Protein AF-A0A7R9LTR5-F1 (afdb_monomer_lite)

Radius of gyration: 21.86 Å; chains: 1; bounding box: 50×49×46 Å

InterPro domains:
  IPR001902 SLC26A/SulP transporter [PTHR11814] (3-146)
  IPR011547 SLC26A/SulP transporter domain [PF00916] (2-146)

Organism: NCBI:txid1979941

pLDDT: mean 89.52, std 6.52, range [59.25, 96.75]

Foldseek 3Di:
DVVVVVCPVVDQVVLVVLVVVLVVQVCCCVPPVQVVCCVPVVDPDRDPSVVVSVVVVVVVCVVVVCCPPRVDDDPPDDDDDFAAFDDDDPVCCVVCVVVVVVCLVVVLVVVVVVVVVVCVVVVHDDDSVVSSVVVVVVVVVVSRGD

Structure (mmCIF, N/CA/C/O backbone):
data_AF-A0A7R9LTR5-F1
#
_entry.id   AF-A0A7R9LTR5-F1
#
loop_
_atom_site.group_PDB
_atom_site.id
_atom_site.type_symbol
_atom_site.label_atom_id
_atom_site.label_alt_id
_atom_site.label_comp_id
_atom_site.label_asym_id
_atom_site.label_entity_id
_atom_site.label_seq_id
_atom_site.pdbx_PDB_ins_code
_atom_site.Cartn_x
_atom_site.Cartn_y
_atom_site.Cartn_z
_atom_site.occupancy
_atom_site.B_iso_or_equiv
_atom_site.auth_seq_id
_atom_site.auth_comp_id
_atom_site.auth_asym_id
_atom_site.auth_atom_id
_atom_site.pdbx_PDB_model_num
ATOM 1 N N . MET A 1 1 ? 24.045 5.862 2.215 1.00 59.25 1 MET A N 1
ATOM 2 C CA . MET A 1 1 ? 23.833 7.324 2.088 1.00 59.25 1 MET A CA 1
ATOM 3 C C . MET A 1 1 ? 24.750 7.943 1.043 1.00 59.25 1 MET A C 1
ATOM 5 O O . MET A 1 1 ? 24.264 8.765 0.287 1.00 59.25 1 MET A O 1
ATOM 9 N N . GLU A 1 2 ? 26.016 7.534 0.928 1.00 69.94 2 GLU A N 1
ATOM 10 C CA . GLU A 1 2 ? 26.933 8.059 -0.104 1.00 69.94 2 GLU A CA 1
ATOM 11 C C . GLU A 1 2 ? 26.438 7.831 -1.546 1.00 69.94 2 GLU A C 1
ATOM 13 O O . GLU A 1 2 ? 26.471 8.760 -2.347 1.00 69.94 2 GLU A O 1
ATOM 18 N N . GLU A 1 3 ? 25.852 6.664 -1.843 1.00 74.25 3 GLU A N 1
ATOM 19 C CA . GLU A 1 3 ? 25.233 6.369 -3.151 1.00 74.25 3 GLU A CA 1
ATOM 20 C C . GLU A 1 3 ? 24.037 7.269 -3.504 1.00 74.25 3 GLU A C 1
ATOM 22 O O . GLU A 1 3 ? 23.729 7.472 -4.676 1.00 74.25 3 GLU A O 1
ATOM 27 N N . PHE A 1 4 ? 23.338 7.817 -2.506 1.00 80.38 4 PHE A N 1
ATOM 28 C CA . PHE A 1 4 ? 22.251 8.765 -2.752 1.00 80.38 4 PHE A CA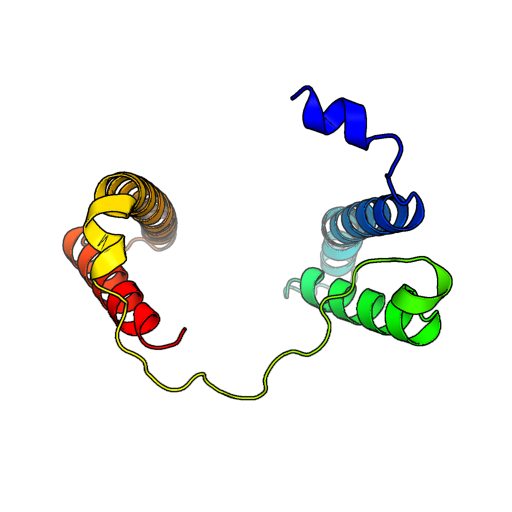 1
ATOM 29 C C . PHE A 1 4 ? 22.819 10.111 -3.206 1.00 80.38 4 PHE A C 1
ATOM 31 O O . PHE A 1 4 ? 22.360 10.666 -4.199 1.00 80.38 4 PHE A O 1
ATOM 38 N N . PHE A 1 5 ? 23.855 10.602 -2.515 1.00 79.75 5 PHE A N 1
ATOM 39 C CA . PHE A 1 5 ? 24.496 11.878 -2.835 1.00 79.75 5 PHE A CA 1
ATOM 40 C C . PHE A 1 5 ? 25.246 11.845 -4.171 1.00 79.75 5 PHE A C 1
ATOM 42 O O . PHE A 1 5 ? 25.225 12.842 -4.891 1.00 79.75 5 PHE A O 1
ATOM 49 N N . SER A 1 6 ? 25.849 10.713 -4.546 1.00 77.44 6 SER A N 1
ATOM 50 C CA . SER A 1 6 ? 26.509 10.563 -5.850 1.00 77.44 6 SER A CA 1
ATOM 51 C C . SER A 1 6 ? 25.521 10.526 -7.022 1.00 77.44 6 SER A C 1
ATOM 53 O O . SER A 1 6 ? 25.826 11.037 -8.099 1.00 77.44 6 SER A O 1
ATOM 55 N N . ASN A 1 7 ? 24.311 10.001 -6.810 1.00 80.19 7 ASN A N 1
ATOM 56 C CA . ASN A 1 7 ? 23.267 9.924 -7.835 1.00 80.19 7 ASN A CA 1
ATOM 57 C C . ASN A 1 7 ? 22.398 11.188 -7.955 1.00 80.19 7 ASN A C 1
ATOM 59 O O . ASN A 1 7 ? 21.585 11.272 -8.876 1.00 80.19 7 ASN A O 1
ATOM 63 N N . LEU A 1 8 ? 22.592 12.208 -7.104 1.00 75.44 8 LEU A N 1
ATOM 64 C CA . LEU A 1 8 ? 21.870 13.488 -7.212 1.00 75.44 8 LEU A CA 1
ATOM 65 C C . LEU A 1 8 ? 22.084 14.179 -8.566 1.00 75.44 8 LEU A C 1
ATOM 67 O O . LEU A 1 8 ? 21.212 14.909 -9.031 1.00 75.44 8 LEU A O 1
ATOM 71 N N . TYR A 1 9 ? 23.221 13.927 -9.217 1.00 74.12 9 TYR A N 1
ATOM 72 C CA . TYR A 1 9 ? 23.520 14.485 -10.533 1.00 74.12 9 TYR A CA 1
ATOM 73 C C . TYR A 1 9 ? 22.676 13.868 -11.663 1.00 74.12 9 TYR A C 1
ATOM 75 O O . TYR A 1 9 ? 22.441 14.518 -12.675 1.00 74.12 9 TYR A O 1
ATOM 83 N N . GLN A 1 10 ? 22.169 12.641 -11.490 1.00 79.44 10 GLN A N 1
ATOM 84 C CA . GLN A 1 10 ? 21.336 11.954 -12.488 1.00 79.44 10 GLN A CA 1
ATOM 85 C C . GLN A 1 10 ? 19.833 12.219 -12.301 1.00 79.44 10 GLN A C 1
ATOM 87 O O . GLN A 1 10 ? 18.994 11.564 -12.922 1.00 79.44 10 GLN A O 1
ATOM 92 N N . VAL A 1 11 ? 19.463 13.165 -11.434 1.00 83.50 11 VAL A N 1
ATOM 93 C CA . VAL A 1 11 ? 18.058 13.453 -11.143 1.00 83.50 11 VAL A CA 1
ATOM 94 C C . VAL A 1 11 ? 17.388 14.105 -12.345 1.00 83.50 11 VAL A C 1
ATOM 96 O O . VAL A 1 11 ? 17.751 15.192 -12.792 1.00 83.50 11 VAL A O 1
ATOM 99 N N . ASN A 1 12 ? 16.322 13.467 -12.815 1.00 85.88 12 ASN A N 1
ATOM 100 C CA . ASN A 1 12 ? 15.419 14.066 -13.777 1.00 85.88 12 ASN A CA 1
ATOM 101 C C . ASN A 1 12 ? 14.542 15.124 -13.085 1.00 85.88 12 ASN A C 1
ATOM 103 O O . ASN A 1 12 ? 13.618 14.798 -12.331 1.00 85.88 12 ASN A O 1
ATOM 107 N N . LEU A 1 13 ? 14.827 16.400 -13.358 1.00 87.56 13 LEU A N 1
ATOM 108 C CA . LEU A 1 13 ? 14.114 17.539 -12.770 1.00 87.56 13 LEU A CA 1
ATOM 109 C C . LEU A 1 13 ? 12.611 17.524 -13.074 1.00 87.56 13 LEU A C 1
ATOM 111 O O . LEU A 1 13 ? 11.818 18.019 -12.276 1.00 87.56 13 LEU A O 1
ATOM 115 N N . ILE A 1 14 ? 12.203 16.926 -14.193 1.00 87.50 14 ILE A N 1
ATOM 116 C CA . ILE A 1 14 ? 10.798 16.856 -14.600 1.00 87.50 14 ILE A CA 1
ATOM 117 C C . ILE A 1 14 ? 10.048 15.870 -13.710 1.00 87.50 14 ILE A C 1
ATOM 119 O O . ILE A 1 14 ? 8.988 16.207 -13.189 1.00 87.50 14 ILE A O 1
ATOM 123 N N . THR A 1 15 ? 10.621 14.694 -13.448 1.00 90.25 15 THR A N 1
ATOM 124 C CA . THR A 1 15 ? 10.039 13.711 -12.522 1.00 90.25 15 THR A CA 1
ATOM 125 C C . THR A 1 15 ? 9.909 14.284 -11.110 1.00 90.25 15 THR A C 1
ATOM 127 O O . THR A 1 15 ? 8.882 14.093 -10.459 1.00 90.25 15 THR A O 1
ATOM 130 N N . ALA A 1 16 ? 10.916 15.034 -10.650 1.00 90.81 16 ALA A N 1
ATOM 131 C CA . ALA A 1 16 ? 10.875 15.718 -9.358 1.00 90.81 16 ALA A CA 1
ATOM 132 C C . ALA A 1 16 ? 9.802 16.823 -9.311 1.00 90.81 16 ALA A C 1
ATOM 134 O O . ALA A 1 16 ? 9.073 16.947 -8.329 1.00 90.81 16 ALA A O 1
ATOM 135 N N . GLY A 1 17 ? 9.662 17.606 -10.385 1.00 92.31 17 GLY A N 1
ATOM 136 C CA . GLY A 1 17 ? 8.616 18.623 -10.502 1.00 92.31 17 GLY A CA 1
ATOM 137 C C . GLY A 1 17 ? 7.213 18.017 -10.508 1.00 92.31 17 GLY A C 1
ATOM 138 O O . GLY A 1 17 ? 6.326 18.507 -9.809 1.00 92.31 17 GLY A O 1
ATOM 139 N N . ILE A 1 18 ? 7.021 16.914 -11.238 1.00 91.06 18 ILE A N 1
ATOM 140 C CA . ILE A 1 18 ? 5.755 16.177 -11.274 1.00 91.06 18 ILE A CA 1
ATOM 141 C C . ILE A 1 18 ? 5.425 15.630 -9.885 1.00 91.06 18 ILE A C 1
ATOM 143 O O . ILE A 1 18 ? 4.316 15.860 -9.412 1.00 91.06 18 ILE A O 1
ATOM 147 N N . SER A 1 19 ? 6.359 14.964 -9.196 1.00 92.00 19 SER A N 1
ATOM 148 C CA . SER A 1 19 ? 6.093 14.394 -7.867 1.00 92.00 19 SER A CA 1
ATOM 149 C C . SER A 1 19 ? 5.745 15.470 -6.834 1.00 92.00 19 SER A C 1
ATOM 151 O O . SER A 1 19 ? 4.793 15.309 -6.068 1.00 92.00 19 SER A O 1
ATOM 153 N N . LEU A 1 20 ? 6.431 16.614 -6.871 1.00 95.19 20 LEU A N 1
ATOM 154 C CA . LEU A 1 20 ? 6.119 17.757 -6.018 1.00 95.19 20 LEU A CA 1
ATOM 155 C C . LEU A 1 20 ? 4.741 18.353 -6.348 1.00 95.19 20 LEU A C 1
ATOM 157 O O . LEU A 1 20 ? 3.952 18.616 -5.440 1.00 95.19 20 LEU A O 1
ATOM 161 N N . ALA A 1 21 ? 4.404 18.493 -7.633 1.00 93.44 21 ALA A N 1
ATOM 162 C CA . ALA A 1 21 ? 3.082 18.939 -8.067 1.00 93.44 21 ALA A CA 1
ATOM 163 C C . ALA A 1 21 ? 1.965 17.970 -7.636 1.00 93.44 21 ALA A C 1
ATOM 165 O O . ALA A 1 21 ? 0.902 18.423 -7.216 1.00 93.44 21 ALA A O 1
ATOM 166 N N . CYS A 1 22 ? 2.208 16.654 -7.666 1.00 93.06 22 CYS A N 1
ATOM 167 C CA . CYS A 1 22 ? 1.264 15.641 -7.176 1.00 93.06 22 CYS A CA 1
ATOM 168 C C . CYS A 1 22 ? 0.961 15.833 -5.692 1.00 93.06 22 CYS A C 1
ATOM 170 O O . CYS A 1 22 ? -0.202 15.862 -5.292 1.00 93.06 22 CYS A O 1
ATOM 172 N N . ILE A 1 23 ? 2.010 15.982 -4.878 1.00 94.31 23 ILE A N 1
ATOM 173 C CA . ILE A 1 23 ? 1.884 16.168 -3.430 1.00 94.31 23 ILE A CA 1
ATOM 174 C C . ILE A 1 23 ? 1.102 17.451 -3.139 1.00 94.31 23 ILE A C 1
ATOM 176 O O . ILE A 1 23 ? 0.138 17.424 -2.373 1.00 94.31 23 ILE A O 1
ATOM 180 N N . LEU A 1 24 ? 1.461 18.559 -3.795 1.00 94.75 24 LEU A N 1
ATOM 181 C CA . LEU A 1 24 ? 0.752 19.829 -3.645 1.00 94.75 24 LEU A CA 1
ATOM 182 C C . LEU A 1 24 ? -0.714 19.720 -4.068 1.00 94.75 24 LEU A C 1
ATOM 184 O O . LEU A 1 24 ? -1.581 20.247 -3.375 1.00 94.75 24 LEU A O 1
ATOM 188 N N . PHE A 1 25 ? -1.008 19.014 -5.159 1.00 93.38 25 PHE A N 1
ATOM 189 C CA . PHE A 1 25 ? -2.375 18.796 -5.620 1.00 93.38 25 PHE A CA 1
ATOM 190 C C . PHE A 1 25 ? -3.202 18.000 -4.604 1.00 93.38 25 PHE A C 1
ATOM 192 O O . PHE A 1 25 ? -4.303 18.423 -4.250 1.00 93.38 25 PHE A O 1
ATOM 199 N N . ILE A 1 26 ? -2.675 16.883 -4.092 1.00 92.25 26 ILE A N 1
ATOM 200 C CA . ILE A 1 26 ? -3.366 16.058 -3.088 1.00 92.25 26 ILE A CA 1
ATOM 201 C C . ILE A 1 26 ? -3.642 16.886 -1.829 1.00 92.25 26 ILE A C 1
ATOM 203 O O . ILE A 1 26 ? -4.778 16.918 -1.349 1.00 92.25 26 ILE A O 1
ATOM 207 N N . ILE A 1 27 ? -2.638 17.618 -1.338 1.00 93.25 27 ILE A N 1
ATOM 208 C CA . ILE A 1 27 ? -2.776 18.495 -0.170 1.00 93.25 27 ILE A CA 1
ATOM 209 C C . ILE A 1 27 ? -3.824 19.582 -0.429 1.00 93.25 27 ILE A C 1
ATOM 211 O O . ILE A 1 27 ? -4.716 19.772 0.396 1.00 93.25 27 ILE A O 1
ATOM 215 N N . LEU A 1 28 ? -3.776 20.262 -1.577 1.00 92.50 28 LEU A N 1
ATOM 216 C CA . LEU A 1 28 ? -4.727 21.313 -1.945 1.00 92.50 28 LEU A CA 1
ATOM 217 C C . LEU A 1 28 ? -6.164 20.781 -1.986 1.00 92.50 28 LEU A C 1
ATOM 219 O O . LEU A 1 28 ? -7.084 21.401 -1.441 1.00 92.50 28 LEU A O 1
ATOM 223 N N . VAL A 1 29 ? -6.371 19.616 -2.601 1.00 90.00 29 VAL A N 1
ATOM 224 C CA . VAL A 1 29 ? -7.698 19.006 -2.696 1.00 90.00 29 VAL A CA 1
ATOM 225 C C . VAL A 1 29 ? -8.211 18.624 -1.309 1.00 90.00 29 VAL A C 1
ATOM 227 O O . VAL A 1 29 ? -9.351 18.948 -0.971 1.00 90.00 29 VAL A O 1
ATOM 230 N N . GLN A 1 30 ? -7.388 17.981 -0.482 1.00 88.75 30 GLN A N 1
ATOM 231 C CA . GLN A 1 30 ? -7.801 17.515 0.843 1.00 88.75 30 GLN A CA 1
ATOM 232 C C . GLN A 1 30 ? -7.998 18.660 1.847 1.00 88.75 30 GLN A C 1
ATOM 234 O O . GLN A 1 30 ? -8.968 18.645 2.605 1.00 88.75 30 GLN A O 1
ATOM 239 N N . GLN A 1 31 ? -7.123 19.666 1.849 1.00 88.44 31 GLN A N 1
ATOM 240 C CA . GLN A 1 31 ? -7.141 20.741 2.846 1.00 88.44 31 GLN A CA 1
ATOM 241 C C . GLN A 1 31 ? -8.008 21.939 2.459 1.00 88.44 31 GLN A C 1
ATOM 243 O O . GLN A 1 31 ? -8.515 22.616 3.350 1.00 88.44 31 GLN A O 1
ATOM 248 N N . VAL A 1 32 ? -8.197 22.220 1.166 1.00 89.38 32 VAL A N 1
ATOM 249 C CA . VAL A 1 32 ? -8.930 23.414 0.709 1.00 89.38 32 VAL A CA 1
ATOM 250 C C . VAL A 1 32 ? -10.226 23.026 0.015 1.00 89.38 32 VAL A C 1
ATOM 252 O O . VAL A 1 32 ? -11.307 23.447 0.436 1.00 89.38 32 VAL A O 1
ATOM 255 N N . LEU A 1 33 ? -10.148 22.187 -1.020 1.00 86.19 33 LEU A N 1
ATOM 256 C CA . LEU A 1 33 ? -11.307 21.881 -1.859 1.00 86.19 33 LEU A CA 1
ATOM 257 C C . LEU A 1 33 ? -12.364 21.065 -1.103 1.00 86.19 33 LEU A C 1
ATOM 259 O O . LEU A 1 33 ? -13.537 21.432 -1.111 1.00 86.19 33 LEU A O 1
ATOM 263 N N . GLN A 1 34 ? -11.970 20.003 -0.393 1.00 85.44 34 GLN A N 1
ATOM 264 C CA . GLN A 1 34 ? -12.897 19.181 0.394 1.00 85.44 34 GLN A CA 1
ATOM 265 C C . GLN A 1 34 ? -13.671 19.976 1.462 1.00 85.44 34 GLN A C 1
ATOM 267 O O . GLN A 1 34 ? -14.902 19.867 1.489 1.00 85.44 34 GLN A O 1
ATOM 272 N N . PRO A 1 35 ? -13.043 20.787 2.339 1.00 84.06 35 PRO A N 1
ATOM 273 C CA . PRO A 1 35 ? -13.798 21.586 3.300 1.00 84.06 35 PRO A CA 1
ATOM 274 C C . PRO A 1 35 ? -14.634 22.680 2.631 1.00 84.06 35 PRO A C 1
ATOM 276 O O . PRO A 1 35 ? -15.735 22.960 3.109 1.00 84.06 35 PRO A O 1
ATOM 279 N N . TYR A 1 36 ? -14.177 23.259 1.516 1.00 85.62 36 TYR A N 1
ATOM 280 C CA . TYR A 1 36 ? -14.973 24.219 0.748 1.00 85.62 36 TYR A CA 1
ATOM 281 C C . TYR A 1 36 ? -16.244 23.575 0.176 1.00 85.62 36 TYR A C 1
ATOM 283 O O . TYR A 1 36 ? -17.342 24.094 0.385 1.00 85.62 36 TYR A O 1
ATOM 291 N N . LEU A 1 37 ? -16.133 22.403 -0.463 1.00 84.94 37 LEU A N 1
ATOM 292 C CA . LEU A 1 37 ? -17.278 21.640 -0.975 1.00 84.94 37 LEU A CA 1
ATOM 293 C C . LEU A 1 37 ? -18.226 21.212 0.149 1.00 84.94 37 LEU A C 1
ATOM 295 O O . LEU A 1 37 ? -19.442 21.352 0.011 1.00 84.94 37 LEU A O 1
ATOM 299 N N . ARG A 1 38 ? -17.689 20.744 1.282 1.00 85.25 38 ARG A N 1
ATOM 300 C CA . ARG A 1 38 ? -18.491 20.365 2.457 1.00 85.25 38 ARG A CA 1
ATOM 301 C C . ARG A 1 38 ? -19.279 21.544 3.020 1.00 85.25 38 ARG A C 1
ATOM 303 O O . ARG A 1 38 ? -20.444 21.373 3.366 1.00 85.25 38 ARG A O 1
ATOM 310 N N . ARG A 1 39 ? -18.675 22.734 3.101 1.00 84.31 39 ARG A N 1
ATOM 311 C CA . ARG A 1 39 ? -19.340 23.944 3.615 1.00 84.31 39 ARG A CA 1
ATOM 312 C C . ARG A 1 39 ? -20.367 24.504 2.634 1.00 84.31 39 ARG A C 1
ATOM 314 O O . ARG A 1 39 ? -21.473 24.829 3.051 1.00 84.31 39 ARG A O 1
ATOM 321 N N . LYS A 1 40 ? -20.014 24.612 1.350 1.00 83.88 40 LYS A N 1
ATOM 322 C CA . LYS A 1 40 ? -20.839 25.292 0.340 1.00 83.88 40 LYS A CA 1
ATOM 323 C C . LYS A 1 40 ? -21.928 24.400 -0.251 1.00 83.88 40 LYS A C 1
ATOM 325 O O . LYS A 1 40 ? -23.071 24.826 -0.353 1.00 83.88 40 LYS A O 1
ATOM 330 N N . PHE A 1 41 ? -21.586 23.165 -0.614 1.00 80.06 41 PHE A N 1
ATOM 331 C CA . PHE A 1 41 ? -22.489 22.237 -1.303 1.00 80.06 41 PHE A CA 1
ATOM 332 C C . PHE A 1 41 ? -23.047 21.135 -0.387 1.00 80.06 41 PHE A C 1
ATOM 334 O O . PHE A 1 41 ? -23.823 20.304 -0.846 1.00 80.06 41 PHE A O 1
ATOM 341 N N . LYS A 1 42 ? -22.668 21.106 0.905 1.00 79.19 42 LYS A N 1
ATOM 342 C CA . LYS A 1 42 ? -23.096 20.095 1.901 1.00 79.19 42 LYS A CA 1
ATOM 343 C C . LYS A 1 42 ? -22.875 18.639 1.459 1.00 79.19 42 LYS A C 1
ATOM 345 O O . LYS A 1 42 ? -23.506 17.721 1.986 1.00 79.19 42 LYS A O 1
ATOM 350 N N . ILE A 1 43 ? -21.950 18.410 0.528 1.00 74.81 43 ILE A N 1
ATOM 351 C CA . ILE A 1 43 ? -21.589 17.072 0.057 1.00 74.81 43 ILE A CA 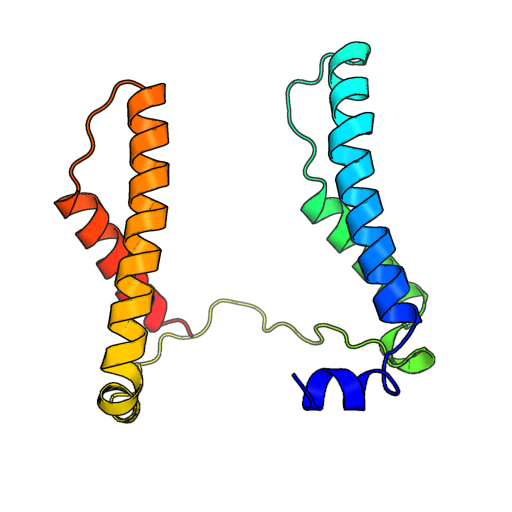1
ATOM 352 C C . ILE A 1 43 ? -20.816 16.372 1.180 1.00 74.81 43 ILE A C 1
ATOM 354 O O . ILE A 1 43 ? -19.740 16.817 1.575 1.00 74.81 43 ILE A O 1
ATOM 358 N N . LYS A 1 44 ? -21.380 15.286 1.721 1.00 72.25 44 LYS A N 1
ATOM 359 C CA . LYS A 1 44 ? -20.775 14.502 2.818 1.00 72.25 44 LYS A CA 1
ATOM 360 C C . LYS A 1 44 ? -19.768 13.454 2.338 1.00 72.25 44 LYS A C 1
ATOM 362 O O . LYS A 1 44 ? -19.003 12.938 3.148 1.00 72.25 44 LYS A O 1
ATOM 367 N N . ILE A 1 45 ? -19.775 13.138 1.047 1.00 79.12 45 ILE A N 1
ATOM 368 C CA . I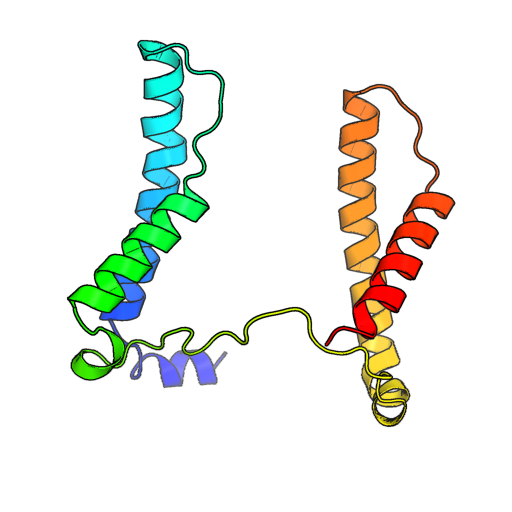LE A 1 45 ? -18.944 12.082 0.469 1.00 79.12 45 ILE A CA 1
ATOM 369 C C . ILE A 1 45 ? -17.524 12.635 0.251 1.00 79.12 45 ILE A C 1
ATOM 371 O O . ILE A 1 45 ? -17.386 13.711 -0.337 1.00 79.12 45 ILE A O 1
ATOM 375 N N . PRO A 1 46 ? -16.468 11.965 0.752 1.00 79.50 46 PRO A N 1
ATOM 376 C CA . PRO A 1 46 ? -15.092 12.361 0.471 1.00 79.50 46 PRO A CA 1
ATOM 377 C C . PRO A 1 46 ? -14.776 12.180 -1.019 1.00 79.50 46 PRO A C 1
ATOM 379 O O . PRO A 1 46 ? -15.179 11.196 -1.634 1.00 79.50 46 PRO A O 1
ATOM 382 N N . VAL A 1 47 ? -14.051 13.138 -1.596 1.00 84.12 47 VAL A N 1
ATOM 383 C CA . VAL A 1 47 ? -13.634 13.086 -3.003 1.00 84.12 47 VAL A CA 1
ATOM 384 C C . VAL A 1 47 ? -12.436 12.133 -3.129 1.00 84.12 47 VAL A C 1
ATOM 386 O O . VAL A 1 47 ? -11.478 12.314 -2.375 1.00 84.12 47 VAL A O 1
ATOM 389 N N . PRO A 1 48 ? -12.442 11.158 -4.062 1.00 87.69 48 PRO A N 1
ATOM 390 C CA . PRO A 1 48 ? -11.328 10.233 -4.277 1.00 87.69 48 PRO A CA 1
ATOM 391 C C . PRO A 1 48 ? -10.177 10.922 -5.032 1.00 87.69 48 PRO A C 1
ATOM 393 O O . PRO A 1 48 ? -9.943 10.676 -6.216 1.00 87.69 48 PRO A O 1
ATOM 396 N N . SER A 1 49 ? -9.474 11.828 -4.350 1.00 88.88 49 SER A N 1
ATOM 397 C CA . SER A 1 49 ? -8.396 12.647 -4.921 1.00 88.88 49 SER A CA 1
ATOM 398 C C . SER A 1 49 ? -7.258 11.823 -5.513 1.00 88.88 49 SER A C 1
ATOM 400 O O . SER A 1 49 ? -6.724 12.198 -6.552 1.00 88.88 49 SER A O 1
ATOM 402 N N . ASP A 1 50 ? -6.921 10.700 -4.881 1.00 90.62 50 ASP A N 1
ATOM 403 C CA . ASP A 1 50 ? -5.798 9.838 -5.258 1.00 90.62 50 ASP A CA 1
ATOM 404 C C . ASP A 1 50 ? -6.035 9.151 -6.608 1.00 90.62 50 ASP A C 1
ATOM 406 O O . ASP A 1 50 ? -5.146 9.081 -7.450 1.00 90.62 50 ASP A O 1
ATOM 410 N N . ILE A 1 51 ? -7.269 8.719 -6.870 1.00 92.50 51 ILE A N 1
ATOM 411 C CA . ILE A 1 51 ? -7.633 8.140 -8.168 1.00 92.50 51 ILE A CA 1
ATOM 412 C C . ILE A 1 51 ? -7.671 9.240 -9.234 1.00 92.50 51 ILE A C 1
ATOM 414 O O . ILE A 1 51 ? -7.168 9.052 -10.339 1.00 92.50 51 ILE A O 1
ATOM 418 N N . ALA A 1 52 ? -8.229 10.408 -8.900 1.00 92.00 52 ALA A N 1
ATOM 419 C CA . ALA A 1 52 ? -8.321 11.525 -9.835 1.00 92.00 52 ALA A CA 1
ATOM 420 C C . ALA A 1 52 ? -6.938 11.992 -10.315 1.00 92.00 52 ALA A C 1
ATOM 422 O O . ALA A 1 52 ? -6.742 12.186 -11.513 1.00 92.00 52 ALA A O 1
ATOM 423 N N . ILE A 1 53 ? -5.972 12.136 -9.402 1.00 93.81 53 ILE A N 1
ATOM 424 C CA . ILE A 1 53 ? -4.621 12.581 -9.756 1.00 93.81 53 ILE A CA 1
ATOM 425 C C . ILE A 1 53 ? -3.888 11.541 -10.609 1.00 93.81 53 ILE A C 1
ATOM 427 O O . ILE A 1 53 ? -3.263 11.923 -11.595 1.00 93.81 53 ILE A O 1
ATOM 431 N N . VAL A 1 54 ? -4.038 10.242 -10.317 1.00 93.88 54 VAL A N 1
ATOM 432 C CA . VAL A 1 54 ? -3.479 9.166 -11.154 1.00 93.88 54 VAL A CA 1
ATOM 433 C C . VAL A 1 54 ? -4.024 9.264 -12.577 1.00 93.88 54 VAL A C 1
ATOM 435 O O . VAL A 1 54 ? -3.240 9.323 -13.517 1.00 93.88 54 VAL A O 1
ATOM 438 N N . VAL A 1 55 ? -5.344 9.390 -12.750 1.00 94.56 55 VAL A N 1
ATOM 439 C CA . VAL A 1 55 ? -5.965 9.534 -14.080 1.00 94.56 55 VAL A CA 1
ATOM 440 C C . VAL A 1 55 ? -5.444 10.771 -14.817 1.00 94.56 55 VAL A C 1
ATOM 442 O O . VAL A 1 55 ? -5.072 10.677 -15.986 1.00 94.56 55 VAL A O 1
ATOM 445 N N . ILE A 1 56 ? -5.378 11.924 -14.145 1.00 93.50 56 ILE A N 1
ATOM 446 C CA . ILE A 1 56 ? -4.894 13.179 -14.738 1.00 93.50 56 ILE A CA 1
ATOM 447 C C . ILE A 1 56 ? -3.437 13.037 -15.197 1.00 93.50 56 ILE A C 1
ATOM 449 O O . ILE A 1 56 ? -3.113 13.402 -16.325 1.00 93.50 56 ILE A O 1
ATOM 453 N N . ILE A 1 57 ? -2.561 12.485 -14.358 1.00 92.94 57 ILE A N 1
ATOM 454 C CA . ILE A 1 57 ? -1.136 12.328 -14.680 1.00 92.94 57 ILE A CA 1
ATOM 455 C C . ILE A 1 57 ? -0.936 11.303 -15.785 1.00 92.94 57 ILE A C 1
ATOM 457 O O . ILE A 1 57 ? -0.119 11.535 -16.669 1.00 92.94 57 ILE A O 1
ATOM 461 N N . THR A 1 58 ? -1.684 10.199 -15.786 1.00 93.50 58 THR A N 1
ATOM 462 C CA . THR A 1 58 ? -1.638 9.216 -16.874 1.00 93.50 58 THR A CA 1
ATOM 463 C C . THR A 1 58 ? -2.047 9.852 -18.205 1.00 93.50 58 THR A C 1
ATOM 465 O O . THR A 1 58 ? -1.354 9.655 -19.202 1.00 93.50 58 THR A O 1
ATOM 468 N N . LEU A 1 59 ? -3.101 10.678 -18.227 1.00 94.31 59 LEU A N 1
ATOM 469 C CA . LEU A 1 59 ? -3.521 11.414 -19.427 1.00 94.31 59 LEU A CA 1
ATOM 470 C C . LEU A 1 59 ? -2.458 12.416 -19.894 1.00 94.31 59 LEU A C 1
ATOM 472 O O . LEU A 1 59 ? -2.139 12.465 -21.079 1.00 94.31 59 LEU A O 1
ATOM 476 N N . ILE A 1 60 ? -1.878 13.186 -18.971 1.00 92.12 60 ILE A N 1
ATOM 477 C CA . ILE A 1 60 ? -0.783 14.125 -19.259 1.00 92.12 60 ILE A CA 1
ATOM 478 C C . ILE A 1 60 ? 0.435 13.366 -19.802 1.00 92.12 60 ILE A C 1
ATOM 480 O O . ILE A 1 60 ? 1.018 13.778 -20.801 1.00 92.12 60 ILE A O 1
ATOM 484 N N . SER A 1 61 ? 0.794 12.241 -19.183 1.00 92.44 61 SER A N 1
ATOM 485 C CA . SER A 1 61 ? 1.920 11.399 -19.592 1.00 92.44 61 SER A CA 1
ATOM 486 C C . SER A 1 61 ? 1.749 10.872 -21.014 1.00 92.44 61 SER A C 1
ATOM 488 O O . SER A 1 61 ? 2.692 10.924 -21.806 1.00 92.44 61 SER A O 1
ATOM 490 N N . TRP A 1 62 ? 0.527 10.455 -21.361 1.00 89.81 62 TRP A N 1
ATOM 491 C CA . TRP A 1 62 ? 0.170 10.016 -22.706 1.00 89.81 62 TRP A CA 1
ATOM 492 C C . TRP A 1 62 ? 0.220 11.161 -23.730 1.00 89.81 62 TRP A C 1
ATOM 494 O O . TRP A 1 62 ? 0.845 11.013 -24.776 1.00 89.81 62 TRP A O 1
ATOM 504 N N . LEU A 1 63 ? -0.360 12.326 -23.412 1.00 91.06 63 LEU A N 1
ATOM 505 C CA . LEU A 1 63 ? -0.407 13.493 -24.309 1.00 91.06 63 LEU A CA 1
ATOM 506 C C . LEU A 1 63 ? 0.974 14.097 -24.599 1.00 91.06 63 LEU A C 1
ATOM 508 O O . LEU A 1 63 ? 1.235 14.549 -25.712 1.00 91.06 63 LEU A O 1
ATOM 512 N N . LEU A 1 64 ? 1.850 14.143 -23.594 1.00 87.94 64 LEU A N 1
ATOM 513 C CA . LEU A 1 64 ? 3.181 14.746 -23.704 1.00 87.94 64 LEU A CA 1
ATOM 514 C C . LEU A 1 64 ? 4.278 13.742 -24.076 1.00 87.94 64 LEU A C 1
ATOM 516 O O . LEU A 1 64 ? 5.420 14.164 -24.269 1.00 87.94 64 LEU A O 1
ATOM 520 N N . SER A 1 65 ? 3.951 12.447 -24.177 1.00 85.88 65 SER A N 1
ATOM 521 C CA . SER A 1 65 ? 4.909 11.351 -24.392 1.00 85.88 65 SER A CA 1
ATOM 522 C C . SER A 1 65 ? 6.124 11.495 -23.465 1.00 85.88 65 SER A C 1
ATOM 524 O O . SER A 1 65 ? 7.271 11.584 -23.909 1.00 85.88 65 SER A O 1
ATOM 526 N N . LEU A 1 66 ? 5.860 11.606 -22.154 1.00 82.50 66 LEU A N 1
ATOM 527 C CA . LEU A 1 66 ? 6.882 11.932 -21.145 1.00 82.50 66 LEU A CA 1
ATOM 528 C C . LEU A 1 66 ? 8.020 10.904 -21.086 1.00 82.50 66 LEU A C 1
ATOM 530 O O . LEU A 1 66 ? 9.151 11.268 -20.763 1.00 82.50 66 LEU A O 1
ATOM 534 N N . ASN A 1 67 ? 7.732 9.651 -21.439 1.00 85.44 67 ASN A N 1
ATOM 535 C CA . ASN A 1 67 ? 8.737 8.599 -21.542 1.00 85.44 67 ASN A CA 1
ATOM 536 C C . ASN A 1 67 ? 9.773 8.916 -22.635 1.00 85.44 67 ASN A C 1
ATOM 538 O O . ASN A 1 67 ? 10.959 9.048 -22.347 1.00 85.44 67 ASN A O 1
ATOM 542 N N . ASP A 1 68 ? 9.311 9.143 -23.866 1.00 80.38 68 ASP A N 1
ATOM 543 C CA . ASP A 1 68 ? 10.190 9.270 -25.035 1.00 80.38 68 ASP A CA 1
ATOM 544 C C . ASP A 1 68 ? 10.950 10.599 -25.063 1.00 80.38 68 ASP A C 1
ATOM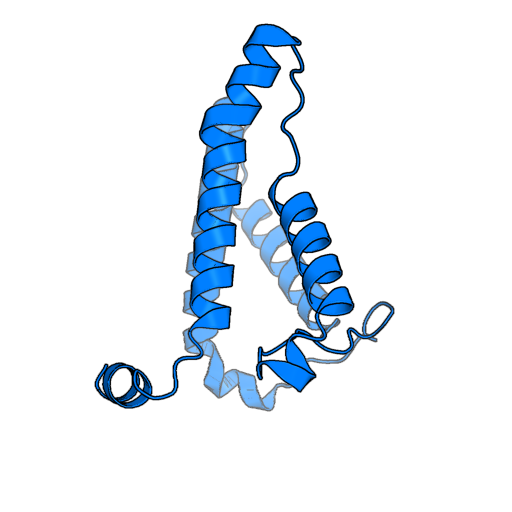 546 O O . ASP A 1 68 ? 12.111 10.657 -25.462 1.00 80.38 68 ASP A O 1
ATOM 550 N N . LYS A 1 69 ? 10.298 11.691 -24.644 1.00 79.06 69 LYS A N 1
ATOM 551 C CA . LYS A 1 69 ? 10.862 13.047 -24.760 1.00 79.06 69 LYS A CA 1
ATOM 552 C C . LYS A 1 69 ? 11.657 13.492 -23.545 1.00 79.06 69 LYS A C 1
ATOM 554 O O . LYS A 1 69 ? 12.556 14.316 -23.675 1.00 79.06 69 LYS A O 1
ATOM 559 N N . HIS A 1 70 ? 11.297 12.995 -22.368 1.00 77.44 70 HIS A N 1
ATOM 560 C CA . HIS A 1 70 ? 11.823 13.507 -21.109 1.00 77.44 70 HIS A CA 1
ATOM 561 C C . HIS A 1 70 ? 12.447 12.413 -20.247 1.00 77.44 70 HIS A C 1
ATOM 563 O O . HIS A 1 70 ? 12.821 12.721 -19.123 1.00 77.44 70 HIS A O 1
ATOM 569 N N . MET A 1 71 ? 12.578 11.171 -20.741 1.00 81.94 71 MET A N 1
ATOM 570 C CA . MET A 1 71 ? 13.143 10.029 -20.002 1.00 81.94 71 MET A CA 1
ATOM 571 C C . MET A 1 71 ? 12.509 9.855 -18.613 1.00 81.94 71 MET A C 1
ATOM 573 O O . MET A 1 71 ? 13.185 9.572 -17.620 1.00 81.94 71 MET A O 1
ATOM 577 N N . VAL A 1 72 ? 11.200 10.096 -18.517 1.00 87.12 72 VAL A N 1
ATOM 578 C CA . VAL A 1 72 ? 10.440 9.866 -17.288 1.00 87.12 72 VAL A CA 1
ATOM 579 C C . VAL A 1 72 ? 10.047 8.395 -17.249 1.00 87.12 72 VAL A C 1
ATOM 581 O O . VAL A 1 72 ? 9.342 7.925 -18.138 1.00 87.12 72 VAL A O 1
ATOM 584 N N . ALA A 1 73 ? 10.474 7.678 -16.208 1.00 86.88 73 ALA A N 1
ATOM 585 C CA . ALA A 1 73 ? 10.101 6.282 -16.018 1.00 86.88 73 ALA A CA 1
ATOM 586 C C . ALA A 1 73 ? 8.577 6.148 -15.859 1.00 86.88 73 ALA A C 1
ATOM 588 O O . ALA A 1 73 ? 7.976 6.751 -14.966 1.00 86.88 73 ALA A O 1
ATOM 589 N N . ILE A 1 74 ? 7.962 5.351 -16.731 1.00 91.62 74 ILE A N 1
ATOM 590 C CA . ILE A 1 74 ? 6.534 5.027 -16.699 1.00 91.62 74 ILE A CA 1
ATOM 591 C C . ILE A 1 74 ? 6.316 3.579 -16.255 1.00 91.62 74 ILE A C 1
ATOM 593 O O . ILE A 1 74 ? 7.221 2.754 -16.326 1.00 91.62 74 ILE A O 1
ATOM 597 N N . VAL A 1 75 ? 5.092 3.274 -15.815 1.00 90.50 75 VAL A N 1
ATOM 598 C CA . VAL A 1 75 ? 4.698 1.933 -15.341 1.00 90.50 75 VAL A CA 1
ATOM 599 C C . VAL A 1 75 ? 4.791 0.873 -16.450 1.00 90.50 75 VAL A C 1
ATOM 601 O O . VAL A 1 75 ? 5.103 -0.276 -16.157 1.00 90.50 75 VAL A O 1
ATOM 604 N N . GLY A 1 76 ? 4.577 1.258 -17.714 1.00 87.88 76 GLY A N 1
ATOM 605 C CA . GLY A 1 76 ? 4.613 0.340 -18.855 1.00 87.88 76 GLY A CA 1
ATOM 606 C C . GLY A 1 76 ? 3.373 -0.553 -18.937 1.00 87.88 76 GLY A C 1
ATOM 607 O O . GLY A 1 76 ? 2.283 -0.153 -18.523 1.00 87.88 76 GLY A O 1
ATOM 608 N N . ASP A 1 77 ? 3.542 -1.750 -19.496 1.00 89.62 77 ASP A N 1
ATOM 609 C CA . ASP A 1 77 ? 2.459 -2.714 -19.671 1.00 89.62 77 ASP A CA 1
ATOM 610 C C . ASP A 1 77 ? 2.096 -3.413 -18.357 1.00 89.62 77 ASP A C 1
ATOM 612 O O . ASP A 1 77 ? 2.941 -3.993 -17.673 1.00 89.62 77 ASP A O 1
ATOM 616 N N . VAL A 1 78 ? 0.804 -3.403 -18.033 1.00 89.75 78 VAL A N 1
ATOM 617 C CA . VAL A 1 78 ? 0.243 -4.140 -16.898 1.00 89.75 78 VAL A CA 1
ATOM 618 C C . VAL A 1 78 ? -0.463 -5.384 -17.444 1.00 89.75 78 VAL A C 1
ATOM 620 O O . VAL A 1 78 ? -1.347 -5.244 -18.294 1.00 89.75 78 VAL A O 1
ATOM 623 N N . PRO A 1 79 ? -0.103 -6.603 -16.999 1.00 89.38 79 PRO A N 1
ATOM 624 C CA . PRO A 1 79 ? -0.733 -7.819 -17.493 1.00 89.38 79 PRO A CA 1
ATOM 625 C C . PRO A 1 79 ? -2.226 -7.825 -17.157 1.00 89.38 79 PRO A C 1
ATOM 627 O O . PRO A 1 79 ? -2.638 -7.506 -16.042 1.00 89.38 79 PRO A O 1
ATOM 630 N N . ASN A 1 80 ? -3.042 -8.210 -18.136 1.00 88.12 80 ASN A N 1
ATOM 631 C CA . ASN A 1 80 ? -4.486 -8.289 -17.965 1.00 88.12 80 ASN A CA 1
ATOM 632 C C . ASN A 1 80 ? -4.882 -9.617 -17.305 1.00 88.12 80 ASN A C 1
ATOM 634 O O . ASN A 1 80 ? -4.476 -10.686 -17.760 1.00 88.12 80 ASN A O 1
ATOM 638 N N . GLY A 1 81 ? -5.749 -9.548 -16.294 1.00 89.12 81 GLY A N 1
ATOM 639 C CA . GLY A 1 81 ? -6.339 -10.719 -15.641 1.00 89.12 81 GLY A CA 1
ATOM 640 C C . GLY A 1 81 ? -5.639 -11.151 -14.351 1.00 89.12 81 GLY A C 1
ATOM 641 O O . GLY A 1 81 ? -4.692 -10.524 -13.884 1.00 89.12 81 GLY A O 1
ATOM 642 N N . LEU A 1 82 ? -6.160 -12.222 -13.746 1.00 88.00 82 LEU A N 1
ATOM 643 C CA . LEU A 1 82 ? -5.598 -12.796 -12.525 1.00 88.00 82 LEU A CA 1
ATOM 644 C C . LEU A 1 82 ? -4.384 -13.675 -12.877 1.00 88.00 82 LEU A C 1
ATOM 646 O O . LEU A 1 82 ? -4.497 -14.506 -13.785 1.00 88.00 82 LEU A O 1
ATOM 650 N N . PRO A 1 83 ? -3.250 -13.556 -12.163 1.00 89.69 83 PRO A N 1
ATOM 651 C CA . PRO A 1 83 ? -2.144 -14.489 -12.328 1.00 89.69 83 PRO A CA 1
ATOM 652 C C . PRO A 1 83 ? -2.603 -15.917 -12.018 1.00 89.69 83 PRO A C 1
ATOM 654 O O . PRO A 1 83 ? -3.405 -16.162 -11.115 1.00 89.69 83 PRO A O 1
ATOM 657 N N . SER A 1 84 ? -2.106 -16.879 -12.793 1.00 91.06 84 SER A N 1
ATOM 658 C CA . SER A 1 84 ? -2.397 -18.293 -12.549 1.00 91.06 84 SER A CA 1
ATOM 659 C C . SER A 1 84 ? -1.771 -18.748 -11.228 1.00 91.06 84 SER A C 1
ATOM 661 O O . SER A 1 84 ? -0.641 -18.346 -10.945 1.00 91.06 84 SER A O 1
ATOM 663 N N . PRO A 1 85 ? -2.451 -19.606 -10.445 1.00 92.19 85 PRO A N 1
ATOM 664 C CA . PRO A 1 85 ? -1.922 -20.070 -9.175 1.00 92.19 85 PRO A CA 1
ATOM 665 C C . PRO A 1 85 ? -0.615 -20.852 -9.376 1.00 92.19 85 PRO A C 1
ATOM 667 O O . PRO A 1 85 ? -0.559 -21.798 -10.165 1.00 92.19 85 PRO A O 1
ATOM 670 N N . LYS A 1 86 ? 0.438 -20.468 -8.654 1.00 91.19 86 LYS A N 1
ATOM 671 C CA . LYS A 1 86 ? 1.769 -21.088 -8.656 1.00 91.19 86 LYS A CA 1
ATOM 672 C C . LYS A 1 86 ? 2.195 -21.424 -7.233 1.00 91.19 86 LYS A C 1
ATOM 674 O O . LYS A 1 86 ? 1.845 -20.735 -6.282 1.00 91.19 86 LYS A O 1
ATOM 679 N N . LEU A 1 87 ? 2.971 -22.494 -7.083 1.00 90.56 87 LEU A N 1
ATOM 680 C CA . LEU A 1 87 ? 3.532 -22.865 -5.784 1.00 90.56 87 LEU A CA 1
ATOM 681 C C . LEU A 1 87 ? 4.719 -21.950 -5.433 1.00 90.56 87 LEU A C 1
ATOM 683 O O . LEU A 1 87 ? 5.590 -21.747 -6.286 1.00 90.56 87 LEU A O 1
ATOM 687 N N . PRO A 1 88 ? 4.805 -21.434 -4.192 1.00 86.38 88 PRO A N 1
ATOM 688 C CA . PRO A 1 88 ? 5.941 -20.627 -3.765 1.00 86.38 88 PRO A CA 1
ATOM 689 C C . PRO A 1 88 ? 7.226 -21.465 -3.689 1.00 86.38 88 PRO A C 1
ATOM 691 O O . PRO A 1 88 ? 7.224 -22.638 -3.308 1.00 86.38 88 PRO A O 1
ATOM 694 N N . THR A 1 89 ? 8.357 -20.853 -4.047 1.00 87.00 89 THR A N 1
ATOM 695 C CA . THR A 1 89 ? 9.656 -21.542 -4.099 1.00 87.00 89 THR A CA 1
ATOM 696 C C . THR A 1 89 ? 10.217 -21.784 -2.696 1.00 87.00 89 THR A C 1
ATOM 698 O O . THR A 1 89 ? 10.654 -20.855 -2.019 1.00 87.00 89 THR A O 1
ATOM 701 N N . VAL A 1 90 ? 10.318 -23.051 -2.291 1.00 87.31 90 VAL A N 1
ATOM 702 C CA . VAL A 1 90 ? 10.831 -23.450 -0.963 1.00 87.31 90 VAL A CA 1
ATOM 703 C C . VAL A 1 90 ? 12.329 -23.192 -0.758 1.00 87.31 90 VAL A C 1
ATOM 705 O O . VAL A 1 90 ? 12.785 -23.080 0.375 1.00 87.31 90 VAL A O 1
ATOM 708 N N . LYS A 1 91 ? 13.110 -23.041 -1.836 1.00 90.19 91 LYS A N 1
ATOM 709 C CA . LYS A 1 91 ? 14.567 -22.821 -1.762 1.00 90.19 91 LYS A CA 1
ATOM 710 C C . LYS A 1 91 ? 14.946 -21.499 -1.076 1.00 90.19 91 LYS A C 1
ATOM 712 O O . LYS A 1 91 ? 16.012 -21.407 -0.480 1.00 90.19 91 LYS A O 1
ATOM 717 N N . LEU A 1 92 ? 14.079 -20.489 -1.156 1.00 88.94 92 LEU A N 1
ATOM 718 C CA . LEU A 1 92 ? 14.291 -19.167 -0.553 1.00 88.94 92 LEU A CA 1
ATOM 719 C C . LEU A 1 92 ? 13.875 -19.109 0.923 1.00 88.94 92 LEU A C 1
ATOM 721 O O . LEU A 1 92 ? 14.199 -18.145 1.613 1.00 88.94 92 LEU A O 1
ATOM 725 N N . PHE A 1 93 ? 13.187 -20.138 1.424 1.00 88.75 93 PHE A N 1
ATOM 726 C CA . PHE A 1 93 ? 12.601 -20.128 2.761 1.00 88.75 93 PHE A CA 1
ATOM 727 C C . PHE A 1 93 ? 13.655 -19.958 3.861 1.00 88.75 93 PHE A C 1
ATOM 729 O O . PHE A 1 93 ? 13.493 -19.120 4.741 1.00 88.75 93 PHE A O 1
ATOM 736 N N . SER A 1 94 ? 14.772 -20.688 3.780 1.00 90.06 94 SER A N 1
ATOM 737 C CA . SER A 1 94 ? 15.853 -20.598 4.771 1.00 90.06 94 SER A CA 1
ATOM 738 C C . SER A 1 94 ? 16.564 -19.245 4.772 1.00 90.06 94 SER A C 1
ATOM 740 O O . SER A 1 94 ? 17.116 -18.856 5.795 1.00 90.06 94 SER A O 1
ATOM 742 N N . LEU A 1 95 ? 16.557 -18.537 3.638 1.00 93.88 95 LEU A N 1
ATOM 743 C CA . LEU A 1 95 ? 17.173 -17.217 3.508 1.00 93.88 95 LEU A CA 1
ATOM 744 C C . LEU A 1 95 ? 16.280 -16.126 4.115 1.00 93.88 95 LEU A C 1
ATOM 746 O O . LEU A 1 95 ? 16.778 -15.221 4.770 1.00 93.88 95 LEU A O 1
ATOM 750 N N . LEU A 1 96 ? 14.965 -16.229 3.907 1.00 94.00 96 LEU A N 1
ATOM 751 C CA . LEU A 1 96 ? 14.001 -15.167 4.212 1.00 94.00 96 LEU A CA 1
ATOM 752 C C . LEU A 1 96 ? 13.266 -15.358 5.541 1.00 94.00 96 LEU A C 1
ATOM 754 O O . LEU A 1 96 ? 12.447 -14.513 5.900 1.00 94.00 96 LEU A O 1
ATOM 758 N N . ILE A 1 97 ? 13.498 -16.459 6.263 1.00 93.69 97 ILE A N 1
ATOM 759 C CA . ILE A 1 97 ? 12.705 -16.806 7.451 1.00 93.69 97 ILE A CA 1
ATOM 760 C C . ILE A 1 97 ? 12.737 -15.707 8.517 1.00 93.69 97 ILE A C 1
ATOM 762 O O . ILE A 1 97 ? 11.692 -15.338 9.049 1.00 93.69 97 ILE A O 1
ATOM 766 N N . TRP A 1 98 ? 13.913 -15.134 8.782 1.00 95.06 98 TRP A N 1
ATOM 767 C CA . TRP A 1 98 ? 14.065 -14.092 9.795 1.00 95.06 98 TRP A CA 1
ATOM 768 C C . TRP A 1 98 ? 13.390 -12.786 9.382 1.00 95.06 98 TRP A C 1
ATOM 770 O O . TRP A 1 98 ? 12.617 -12.232 10.166 1.00 95.06 98 TRP A O 1
ATOM 780 N N . ASP A 1 99 ? 13.589 -12.351 8.138 1.00 95.44 99 ASP A N 1
ATOM 781 C CA . ASP A 1 99 ? 12.941 -11.151 7.598 1.00 95.44 99 ASP A CA 1
ATOM 782 C C . ASP A 1 99 ? 11.414 -11.305 7.570 1.00 95.44 99 ASP A C 1
ATOM 784 O O . ASP A 1 99 ? 10.673 -10.398 7.951 1.00 95.44 99 ASP A O 1
ATOM 788 N N . SER A 1 100 ? 10.932 -12.494 7.200 1.00 93.56 100 SER A N 1
ATOM 789 C CA . SER A 1 100 ? 9.502 -12.810 7.135 1.00 93.56 100 SER A CA 1
ATOM 790 C C . SER A 1 100 ? 8.843 -12.770 8.512 1.00 93.56 100 SER A C 1
ATOM 792 O O . SER A 1 100 ? 7.738 -12.242 8.640 1.00 93.56 100 SER A O 1
ATOM 794 N N . ILE A 1 101 ? 9.513 -13.272 9.558 1.00 94.94 101 ILE A N 1
ATOM 795 C CA . ILE A 1 101 ? 9.012 -13.188 10.940 1.00 94.94 101 ILE A CA 1
ATOM 796 C C . ILE A 1 101 ? 8.883 -11.722 11.364 1.00 94.94 101 ILE A C 1
ATOM 798 O O . ILE A 1 101 ? 7.841 -11.330 11.893 1.00 94.94 101 ILE A O 1
ATOM 802 N N . MET A 1 102 ? 9.901 -10.897 11.094 1.00 96.62 102 MET A N 1
ATOM 803 C CA . MET A 1 102 ? 9.874 -9.473 11.445 1.00 96.62 102 MET A CA 1
ATOM 804 C C . MET A 1 102 ? 8.731 -8.739 10.738 1.00 96.62 102 MET A C 1
ATOM 806 O O . MET A 1 102 ? 7.934 -8.057 11.388 1.00 96.62 102 MET A O 1
ATOM 810 N N . ILE A 1 103 ? 8.593 -8.931 9.424 1.00 95.62 103 ILE A N 1
ATOM 811 C CA . ILE A 1 103 ? 7.527 -8.312 8.627 1.00 95.62 103 ILE A CA 1
ATOM 812 C C . ILE A 1 103 ? 6.149 -8.800 9.089 1.00 95.62 103 ILE A C 1
ATOM 814 O O . ILE A 1 103 ? 5.234 -7.989 9.225 1.00 95.62 103 ILE A O 1
ATOM 818 N N . SER A 1 104 ? 5.992 -10.092 9.393 1.00 94.81 104 SER A N 1
ATOM 819 C CA . SER A 1 104 ? 4.726 -10.655 9.874 1.00 94.81 104 SER A CA 1
ATOM 820 C C . SER A 1 104 ? 4.288 -10.039 11.203 1.00 94.81 104 SER A C 1
ATOM 822 O O . SER A 1 104 ? 3.108 -9.732 11.369 1.00 94.81 104 SER A O 1
ATOM 824 N N . ILE A 1 105 ? 5.216 -9.835 12.143 1.00 95.50 105 ILE A N 1
ATOM 825 C CA . ILE A 1 105 ? 4.911 -9.204 13.434 1.00 95.50 105 ILE A CA 1
ATOM 826 C C . ILE A 1 105 ? 4.458 -7.760 13.218 1.00 95.50 105 ILE A C 1
ATOM 828 O O . ILE A 1 105 ? 3.401 -7.372 13.715 1.00 95.50 105 ILE A O 1
ATOM 832 N N . VAL A 1 106 ? 5.214 -6.970 12.448 1.00 96.38 106 VAL A N 1
ATOM 833 C CA . VAL A 1 106 ? 4.871 -5.565 12.171 1.00 96.38 106 VAL A CA 1
ATOM 834 C C . VAL A 1 106 ? 3.519 -5.467 11.464 1.00 96.38 106 VAL A C 1
ATOM 836 O O . VAL A 1 106 ? 2.665 -4.679 11.872 1.00 96.38 106 VAL A O 1
ATOM 839 N N . SER A 1 107 ? 3.293 -6.307 10.453 1.00 95.62 107 SER A N 1
ATOM 840 C CA . SER A 1 107 ? 2.046 -6.351 9.690 1.00 95.62 107 SER A CA 1
ATOM 841 C C . SER A 1 107 ? 0.843 -6.670 10.586 1.00 95.62 107 SER A C 1
ATOM 843 O O . SER A 1 107 ? -0.154 -5.941 10.569 1.00 95.62 107 SER A O 1
ATOM 845 N N . TYR A 1 108 ? 0.960 -7.686 11.450 1.00 95.81 108 TYR A N 1
ATOM 846 C CA . TYR A 1 108 ? -0.090 -8.037 12.406 1.00 95.81 108 TYR A CA 1
ATOM 847 C C . TYR A 1 108 ? -0.351 -6.921 13.422 1.00 95.81 108 TYR A C 1
ATOM 849 O O . TYR A 1 108 ? -1.506 -6.580 13.668 1.00 95.81 108 TYR A O 1
ATOM 857 N N . VAL A 1 109 ? 0.692 -6.307 13.986 1.00 95.75 109 VAL A N 1
ATOM 858 C CA . VAL A 1 109 ? 0.543 -5.226 14.975 1.00 95.75 109 VAL A CA 1
ATOM 859 C C . VAL A 1 109 ? -0.176 -4.014 14.376 1.00 95.75 109 VAL A C 1
ATOM 861 O O . VAL A 1 109 ? -1.073 -3.463 15.017 1.00 95.75 109 VAL A O 1
ATOM 864 N N . VAL A 1 110 ? 0.162 -3.615 13.145 1.00 96.44 110 VAL A N 1
ATOM 865 C CA . VAL A 1 110 ? -0.512 -2.505 12.450 1.00 96.44 110 VAL A CA 1
ATOM 866 C C . VAL A 1 110 ? -1.986 -2.834 12.208 1.00 96.44 110 VAL A C 1
ATOM 868 O O . VAL A 1 110 ? -2.855 -2.031 12.558 1.00 96.44 110 VAL A O 1
ATOM 871 N N . SER A 1 111 ? -2.277 -4.028 11.684 1.00 95.50 111 SER A N 1
ATOM 872 C CA . SER A 1 111 ? -3.649 -4.482 11.430 1.00 95.50 111 SER A CA 1
ATOM 873 C C . SER A 1 111 ? -4.477 -4.550 12.720 1.00 95.50 111 SER A C 1
ATOM 875 O O . SER A 1 111 ? -5.545 -3.942 12.818 1.00 95.50 111 SER A O 1
ATOM 877 N N . ALA A 1 112 ? -3.946 -5.184 13.769 1.00 94.69 112 ALA A N 1
ATOM 878 C CA . ALA A 1 112 ? -4.610 -5.314 15.063 1.00 94.69 112 ALA A CA 1
ATOM 879 C C . ALA A 1 112 ? -4.834 -3.956 15.753 1.00 94.69 112 ALA A C 1
ATOM 881 O O . ALA A 1 112 ? -5.859 -3.758 16.412 1.00 94.69 112 ALA A O 1
ATOM 882 N N . SER A 1 113 ? -3.916 -2.998 15.587 1.00 95.25 113 SER A N 1
ATOM 883 C CA . SER A 1 113 ? -4.065 -1.627 16.097 1.00 95.25 113 SER A CA 1
ATOM 884 C C . SER A 1 113 ? -5.222 -0.887 15.415 1.00 95.25 113 SER A C 1
ATOM 886 O O . SER A 1 113 ? -6.066 -0.274 16.085 1.00 95.25 113 SER A O 1
ATOM 888 N N . MET A 1 114 ? -5.329 -1.003 14.087 1.00 95.62 114 MET A N 1
ATOM 889 C CA . MET A 1 114 ? -6.464 -0.462 13.336 1.00 95.62 114 MET A CA 1
ATOM 890 C C . MET A 1 114 ? -7.770 -1.143 13.747 1.00 95.62 114 MET A C 1
ATOM 892 O O . MET A 1 114 ? -8.735 -0.454 14.084 1.00 95.62 114 MET A O 1
ATOM 896 N N . ALA A 1 115 ? -7.787 -2.476 13.811 1.00 94.75 115 ALA A N 1
ATOM 897 C CA . ALA A 1 115 ? -8.954 -3.240 14.230 1.00 94.75 115 ALA A CA 1
ATOM 898 C C . ALA A 1 115 ? -9.426 -2.790 15.624 1.00 94.75 115 ALA A C 1
ATOM 900 O O . ALA A 1 115 ? -10.590 -2.425 15.796 1.00 94.75 115 ALA A O 1
ATOM 901 N N . LYS A 1 116 ? -8.519 -2.690 16.606 1.00 94.44 116 LYS A N 1
ATOM 902 C CA . LYS A 1 116 ? -8.827 -2.203 17.963 1.00 94.44 116 LYS A CA 1
ATOM 903 C C . LYS A 1 116 ? -9.397 -0.784 17.968 1.00 94.44 116 LYS A C 1
ATOM 905 O O . LYS A 1 116 ? -10.315 -0.494 18.732 1.00 94.44 116 LYS A O 1
ATOM 910 N N . THR A 1 117 ? -8.898 0.091 17.099 1.00 95.38 117 THR A N 1
ATOM 911 C CA . THR A 1 117 ? -9.417 1.458 16.946 1.00 95.38 117 THR A CA 1
ATOM 912 C C . THR A 1 117 ? -10.866 1.451 16.450 1.00 95.38 117 THR A C 1
ATOM 914 O O . THR A 1 117 ? -11.717 2.150 17.007 1.00 95.38 117 THR A O 1
ATOM 917 N N . PHE A 1 118 ? -11.181 0.613 15.460 1.00 95.00 118 PHE A N 1
ATOM 918 C CA . PHE A 1 118 ? -12.549 0.427 14.968 1.00 95.00 118 PHE A CA 1
ATOM 919 C C . PHE A 1 118 ? -13.468 -0.222 16.008 1.00 95.00 118 PHE A C 1
ATOM 921 O O . PHE A 1 118 ? -14.599 0.235 16.181 1.00 95.00 118 PHE A O 1
ATOM 928 N N . ALA A 1 119 ? -12.983 -1.222 16.743 1.00 94.88 119 ALA A N 1
ATOM 929 C CA . ALA A 1 119 ? -13.718 -1.867 17.828 1.00 94.88 119 ALA A CA 1
ATOM 930 C C . ALA A 1 119 ? -14.078 -0.900 18.949 1.00 94.88 119 ALA A C 1
ATOM 932 O O . ALA A 1 119 ? -15.226 -0.870 19.386 1.00 94.88 119 ALA A O 1
ATOM 933 N N . ASN A 1 120 ? -13.140 -0.045 19.357 1.00 94.69 120 ASN A N 1
ATOM 934 C CA . ASN A 1 120 ? -13.400 0.987 20.357 1.00 94.69 120 ASN A CA 1
ATOM 935 C C . ASN A 1 120 ? -14.431 2.009 19.860 1.00 94.69 120 ASN A C 1
ATOM 937 O O . ASN A 1 120 ? -15.331 2.392 20.607 1.00 94.69 120 ASN A O 1
ATOM 941 N N . LYS A 1 121 ? -14.338 2.422 18.591 1.00 95.44 121 LYS A N 1
ATOM 942 C CA . LYS A 1 121 ? -15.275 3.379 17.986 1.00 95.44 121 LYS A CA 1
ATOM 943 C C . LYS A 1 121 ? -16.693 2.814 17.855 1.00 95.44 121 LYS A C 1
ATOM 945 O O . LYS A 1 121 ? -17.656 3.536 18.092 1.00 95.44 121 LYS A O 1
ATOM 950 N N . ASN A 1 122 ? -16.815 1.537 17.501 1.00 95.06 122 ASN A N 1
ATOM 951 C CA . ASN A 1 122 ? -18.090 0.868 17.225 1.00 95.06 122 ASN A CA 1
ATOM 952 C C . ASN A 1 122 ? -18.581 -0.029 18.379 1.00 95.06 122 ASN A C 1
ATOM 954 O O . ASN A 1 122 ? -19.601 -0.695 18.241 1.00 95.06 122 ASN A O 1
ATOM 958 N N . ARG A 1 123 ? -17.875 -0.041 19.517 1.00 93.81 123 ARG A N 1
ATOM 959 C CA . ARG A 1 123 ? -18.210 -0.773 20.754 1.00 93.81 123 ARG A CA 1
ATOM 960 C C . ARG A 1 123 ? -18.419 -2.285 20.579 1.00 93.81 123 ARG A C 1
ATOM 962 O O . ARG A 1 123 ? -19.315 -2.858 21.196 1.00 93.81 123 ARG A O 1
ATOM 969 N N . TYR A 1 124 ? -17.571 -2.944 19.793 1.00 95.06 124 TYR A N 1
ATOM 970 C CA . TYR A 1 124 ? -17.537 -4.411 19.702 1.00 95.06 124 TYR A CA 1
ATOM 971 C C . TYR A 1 124 ? -16.225 -4.981 20.253 1.00 95.06 124 TYR A C 1
ATOM 973 O O . TYR A 1 124 ? -15.265 -4.251 20.491 1.00 95.06 124 TYR A O 1
ATOM 981 N N . LYS A 1 125 ? -16.189 -6.295 20.497 1.00 92.69 125 LYS A N 1
ATOM 982 C CA . LYS A 1 125 ? -14.986 -7.002 20.958 1.00 92.69 125 LYS A CA 1
ATOM 983 C C . LYS A 1 125 ? -14.266 -7.646 19.781 1.00 92.69 125 LYS A C 1
ATOM 985 O O . LYS A 1 125 ? -14.911 -8.201 18.899 1.00 92.69 125 LYS A O 1
ATOM 990 N N . ILE A 1 126 ? -12.940 -7.615 19.817 1.00 93.81 126 ILE A N 1
ATOM 991 C CA . ILE A 1 126 ? -12.080 -8.320 18.864 1.00 93.81 126 ILE A CA 1
ATOM 992 C C . ILE A 1 126 ? -11.496 -9.553 19.533 1.00 93.81 126 ILE A C 1
ATOM 994 O O . ILE A 1 126 ? -11.124 -9.501 20.706 1.00 93.81 126 ILE A O 1
ATOM 998 N N . ASN A 1 127 ? -11.393 -10.637 18.768 1.00 95.62 127 ASN A N 1
ATOM 999 C CA . ASN A 1 127 ? -10.642 -11.825 19.140 1.00 95.62 127 ASN A CA 1
ATOM 1000 C C . ASN A 1 127 ? -9.282 -11.818 18.411 1.00 95.62 127 ASN A C 1
ATOM 1002 O O . ASN A 1 127 ? -9.243 -12.126 17.220 1.00 95.62 127 ASN A O 1
ATOM 1006 N N . PRO A 1 128 ? -8.168 -11.509 19.100 1.00 93.56 128 PRO A N 1
ATOM 1007 C CA . PRO A 1 128 ? -6.846 -11.419 18.476 1.00 93.56 128 PRO A CA 1
ATOM 1008 C C . PRO A 1 128 ? -6.413 -12.705 17.759 1.00 93.56 128 PRO A C 1
ATOM 1010 O O . PRO A 1 128 ? -5.807 -12.645 16.695 1.00 93.56 128 PRO A O 1
ATOM 1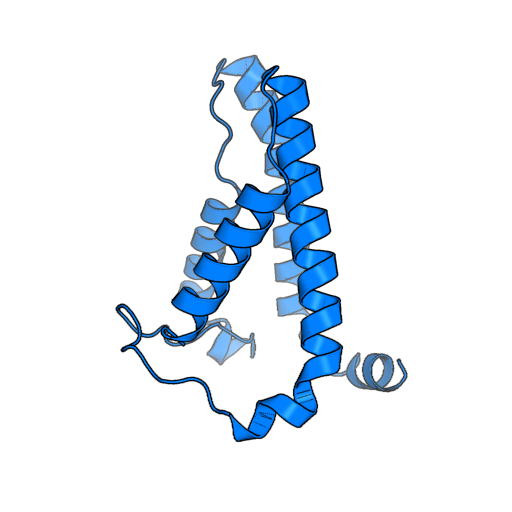013 N N . ASN A 1 129 ? -6.773 -13.874 18.298 1.00 95.88 129 ASN A N 1
ATOM 1014 C CA . ASN A 1 129 ? -6.412 -15.159 17.694 1.00 95.88 129 ASN A CA 1
ATOM 1015 C C . ASN A 1 129 ? -7.109 -15.363 16.343 1.00 95.88 129 ASN A C 1
ATOM 1017 O O . ASN A 1 129 ? -6.518 -15.913 15.417 1.00 95.88 129 ASN A O 1
ATOM 1021 N N . GLN A 1 130 ? -8.359 -14.908 16.227 1.00 95.62 130 GLN A N 1
ATOM 1022 C CA . GLN A 1 130 ? -9.119 -14.996 14.983 1.00 95.62 130 GLN A CA 1
ATOM 1023 C C . GLN A 1 130 ? -8.591 -14.015 13.933 1.00 95.62 130 GLN A C 1
ATOM 1025 O O . GLN A 1 130 ? -8.460 -14.399 12.776 1.00 95.62 130 GLN A O 1
ATOM 1030 N N . GLU A 1 131 ? -8.241 -12.790 14.335 1.00 94.75 131 GLU A N 1
ATOM 1031 C CA . GLU A 1 131 ? -7.610 -11.804 13.445 1.00 94.75 131 GLU A CA 1
ATOM 1032 C C . GLU A 1 131 ? -6.264 -12.316 12.913 1.00 94.75 131 GLU A C 1
ATOM 1034 O O . GLU A 1 131 ? -6.001 -12.254 11.711 1.00 94.75 131 GLU A O 1
ATOM 1039 N N . LEU A 1 132 ? -5.431 -12.893 13.790 1.00 95.56 132 LEU A N 1
ATOM 1040 C CA . LEU A 1 132 ? -4.140 -13.466 13.407 1.00 95.56 132 LEU A CA 1
ATOM 1041 C C . LEU A 1 132 ? -4.306 -14.626 12.417 1.00 95.56 132 LEU A C 1
ATOM 1043 O O . LEU A 1 132 ? -3.607 -14.681 11.404 1.00 95.56 132 LEU A O 1
ATOM 1047 N N . LEU A 1 133 ? -5.242 -15.540 12.687 1.00 96.75 133 LEU A N 1
ATOM 1048 C CA . LEU A 1 133 ? -5.528 -16.666 11.800 1.00 96.75 133 LEU A CA 1
ATOM 1049 C C . LEU A 1 133 ? -6.066 -16.195 10.445 1.00 96.75 133 LEU A C 1
ATOM 1051 O O . LEU A 1 133 ? -5.575 -16.648 9.415 1.00 96.75 133 LEU A O 1
ATOM 1055 N N . ALA A 1 134 ? -7.022 -15.262 10.430 1.00 95.81 134 ALA A N 1
ATOM 1056 C CA . ALA A 1 134 ? -7.589 -14.717 9.199 1.00 95.81 134 ALA A CA 1
ATOM 1057 C C . ALA A 1 134 ? -6.510 -14.066 8.323 1.00 95.81 134 ALA A C 1
ATOM 1059 O O . ALA A 1 134 ? -6.419 -14.356 7.130 1.00 95.81 134 ALA A O 1
ATOM 1060 N N . MET A 1 135 ? -5.647 -13.248 8.928 1.00 95.25 135 MET A N 1
ATOM 1061 C CA . MET A 1 135 ? -4.542 -12.588 8.238 1.00 95.25 135 MET A CA 1
ATOM 1062 C C . MET A 1 135 ? -3.527 -13.591 7.679 1.00 95.25 135 MET A C 1
ATOM 1064 O O . MET A 1 135 ? -3.081 -13.461 6.540 1.00 95.25 135 MET A O 1
ATOM 1068 N N . SER A 1 136 ? -3.193 -14.621 8.458 1.00 94.44 136 SER A N 1
ATOM 1069 C CA . SER A 1 136 ? -2.228 -15.646 8.050 1.00 94.44 136 SER A CA 1
ATOM 1070 C C . SER A 1 136 ? -2.760 -16.482 6.887 1.00 94.44 136 SER A C 1
ATOM 1072 O O . SER A 1 136 ? -2.059 -16.680 5.897 1.00 94.44 136 SER A O 1
ATOM 1074 N N . VAL A 1 137 ? -4.019 -16.922 6.965 1.00 96.44 137 VAL A N 1
ATOM 1075 C CA . VAL A 1 137 ? -4.679 -17.678 5.891 1.00 96.44 137 VAL A CA 1
ATOM 1076 C C . VAL A 1 137 ? -4.791 -16.835 4.620 1.00 96.44 137 VAL A C 1
ATOM 1078 O O . VAL A 1 137 ? -4.491 -17.342 3.542 1.00 96.44 137 VAL A O 1
ATOM 1081 N N . ALA A 1 138 ? -5.150 -15.552 4.730 1.00 95.25 138 ALA A N 1
ATOM 1082 C CA . ALA A 1 138 ? -5.225 -14.647 3.584 1.00 95.25 138 ALA A CA 1
ATOM 1083 C C . ALA A 1 138 ? -3.861 -14.457 2.901 1.00 95.25 138 ALA A C 1
ATOM 1085 O O . ALA A 1 138 ? -3.778 -14.538 1.677 1.00 95.25 138 ALA A O 1
ATOM 1086 N N . ASN A 1 139 ? -2.786 -14.276 3.675 1.00 93.50 139 ASN A N 1
ATOM 1087 C CA . ASN A 1 139 ? -1.432 -14.132 3.134 1.00 93.50 139 ASN A CA 1
ATOM 1088 C C . ASN A 1 139 ? -0.923 -15.425 2.483 1.00 93.50 139 ASN A C 1
ATOM 1090 O O . ASN A 1 139 ? -0.354 -15.379 1.393 1.00 93.50 139 ASN A O 1
ATOM 1094 N N . VAL A 1 140 ? -1.158 -16.584 3.110 1.00 92.88 140 VAL A N 1
ATOM 1095 C 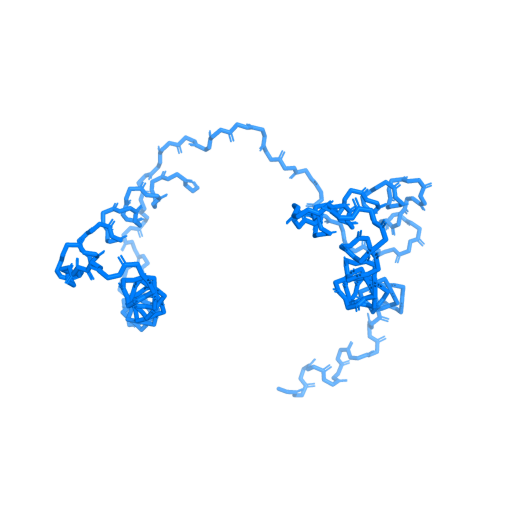CA . VAL A 1 140 ? -0.800 -17.886 2.526 1.00 92.88 140 VAL A CA 1
ATOM 1096 C C . VAL A 1 140 ? -1.570 -18.109 1.230 1.00 92.88 140 VAL A C 1
ATOM 1098 O O . VAL A 1 140 ? -0.954 -18.431 0.220 1.00 92.88 140 VAL A O 1
ATOM 1101 N N . PHE A 1 141 ? -2.884 -17.879 1.215 1.00 93.94 141 PHE A N 1
ATOM 1102 C CA . PHE A 1 141 ? -3.696 -18.008 0.005 1.00 93.94 141 PHE A CA 1
ATOM 1103 C C . PHE A 1 141 ? -3.246 -17.039 -1.099 1.00 93.94 141 PHE A C 1
ATOM 1105 O O . PHE A 1 141 ? -3.086 -17.447 -2.246 1.00 93.94 141 PHE A O 1
ATOM 1112 N N . GLY A 1 142 ? -2.973 -15.779 -0.753 1.00 92.44 142 GLY A N 1
ATOM 1113 C CA . GLY A 1 142 ? -2.480 -14.769 -1.689 1.00 92.44 142 GLY A CA 1
ATOM 1114 C C . GLY A 1 142 ? -1.119 -15.114 -2.296 1.00 92.44 142 GLY A C 1
ATOM 1115 O O . GLY A 1 142 ? -0.885 -14.812 -3.462 1.00 92.44 142 GLY A O 1
ATOM 1116 N N . SER A 1 143 ? -0.253 -15.819 -1.557 1.00 91.25 143 SER A N 1
ATOM 1117 C CA . SER A 1 143 ? 1.080 -16.212 -2.041 1.00 91.25 143 SER A CA 1
ATOM 1118 C C . SER A 1 143 ? 1.062 -17.117 -3.277 1.00 91.25 143 SER A C 1
ATOM 1120 O O . SER A 1 143 ? 2.059 -17.178 -3.993 1.00 91.25 143 SER A O 1
ATOM 1122 N N . PHE A 1 144 ? -0.062 -17.785 -3.559 1.00 92.25 144 PHE A N 1
ATOM 1123 C CA . PHE A 1 144 ? -0.203 -18.608 -4.757 1.00 92.25 144 PHE A CA 1
ATOM 1124 C C . PHE A 1 144 ? -0.481 -17.776 -6.015 1.00 92.25 144 PHE A C 1
ATOM 1126 O O . PHE A 1 144 ? -0.294 -18.280 -7.112 1.00 92.25 144 PHE A O 1
ATOM 1133 N N . PHE A 1 145 ? -0.904 -16.516 -5.896 1.00 90.12 145 PHE A N 1
ATOM 1134 C CA . PHE A 1 145 ? -1.336 -15.674 -7.019 1.00 90.12 145 PHE A CA 1
ATOM 1135 C C . PHE A 1 145 ? -0.302 -14.592 -7.370 1.00 90.12 145 PHE A C 1
ATOM 1137 O O . PHE A 1 145 ? -0.660 -13.425 -7.520 1.00 90.12 145 PHE A O 1
ATOM 1144 N N . SER A 1 146 ? 0.976 -14.968 -7.494 1.00 75.62 146 SER A N 1
ATOM 1145 C CA . SER A 1 146 ? 2.082 -14.046 -7.806 1.00 75.62 146 SER A CA 1
ATOM 1146 C C . SER A 1 146 ? 2.821 -14.364 -9.105 1.00 75.62 146 SER A C 1
ATOM 1148 O O . SER A 1 146 ? 2.759 -15.507 -9.618 1.00 75.62 146 SER A O 1
#

Secondary structure (DSSP, 8-state):
-HHHHHHGGG--HHHHHHHHHHHHHHHHIIIIIHHHHHHHH---SPP-HHHHHHHHHHHHHHHHTHHHHH------PPPPSPPPP----GGGHHHHHHHHHHHHHHHHHHHHHHHHHHHHHHT----HHHHHHHHHHHHHHHTT--

Sequence (146 aa):
MEEFFSNLYQVNLITAGISLACILFIILVQQVLQPYLRRKFKIKIPVPSDIAIVVIITLISWLLSLNDKHMVAIVGDVPNGLPSPKLPTVKLFSLLIWDSIMISIVSYVVSASMAKTFANKNRYKINPNQELLAMSVANVFGSFFS